Protein AF-A0A7S2N0Z8-F1 (afdb_monomer)

Radius of gyration: 20.79 Å; Cα contacts (8 Å, |Δi|>4): 178; chains: 1; bounding box: 68×27×52 Å

Mean predicted aligned error: 6.07 Å

Nearest PDB structures (foldseek):
  4a9a-assembly1_A  TM=9.402E-01  e=2.252E-11  Saccharomyces cerevisiae
  7rr5-assembly1_R  TM=9.218E-01  e=6.461E-11  Saccharomyces cerevisiae
  4a9a-assembly2_B  TM=9.319E-01  e=2.114E-10  Saccharomyces cerevisiae
  2eki-assembly1_A  TM=9.360E-01  e=2.752E-10  Homo sapiens
  5x0w-assembly1_B  TM=4.100E-01  e=2.163E-02  Homo sapiens

Foldseek 3Di:
DVVVVVCVVQQKAWEWEDEVPGDTDPPDTDIDGCPPQHAWQLRVCVSVDPVLNVQFDWKFKDDDQDPDHGDTHDRGRGDHHPIYIYTDGHDPVRLVPDPCNVVVVVVVVVVVVVVVVVVVVVVVVVVVD

Structure (mmCIF, N/CA/C/O backbone):
data_AF-A0A7S2N0Z8-F1
#
_entry.id   AF-A0A7S2N0Z8-F1
#
loop_
_atom_site.group_PDB
_atom_site.id
_atom_site.type_symbol
_atom_site.label_atom_id
_atom_site.label_alt_id
_atom_site.label_comp_id
_atom_site.label_asym_id
_atom_site.label_entity_id
_atom_site.label_seq_id
_atom_site.pdbx_PDB_ins_code
_atom_site.Cartn_x
_atom_site.Cartn_y
_atom_site.Cartn_z
_atom_site.occupancy
_atom_site.B_iso_or_equiv
_atom_site.auth_seq_id
_atom_site.auth_comp_id
_atom_site.auth_asym_id
_atom_site.auth_atom_id
_atom_site.pdbx_PDB_model_num
ATOM 1 N N . MET A 1 1 ? 6.037 -9.508 -30.168 1.00 63.16 1 MET A N 1
ATOM 2 C CA . MET A 1 1 ? 6.119 -8.027 -30.161 1.00 63.16 1 MET A CA 1
ATOM 3 C C . MET A 1 1 ? 4.856 -7.332 -29.643 1.00 63.16 1 MET A C 1
ATOM 5 O O . MET A 1 1 ? 4.995 -6.508 -28.753 1.00 63.16 1 MET A O 1
ATOM 9 N N . VAL A 1 2 ? 3.641 -7.644 -30.121 1.00 86.44 2 VAL A N 1
ATOM 10 C CA . VAL A 1 2 ? 2.408 -6.925 -29.703 1.00 86.44 2 VAL A CA 1
ATOM 11 C C . VAL A 1 2 ? 2.117 -7.033 -28.196 1.00 86.44 2 VAL A C 1
ATOM 13 O O . VAL A 1 2 ? 1.885 -6.020 -27.548 1.00 86.44 2 VAL A O 1
ATOM 16 N N . LYS A 1 3 ? 2.214 -8.237 -27.611 1.00 82.50 3 LYS A N 1
ATOM 17 C CA . LYS A 1 3 ? 1.936 -8.472 -26.177 1.00 82.50 3 LYS A CA 1
ATOM 18 C C . LYS A 1 3 ? 2.828 -7.641 -25.241 1.00 82.50 3 LYS A C 1
ATOM 20 O O . LYS A 1 3 ? 2.331 -7.049 -24.291 1.00 82.50 3 LYS A O 1
ATOM 25 N N . SER A 1 4 ? 4.126 -7.557 -25.536 1.00 80.94 4 SER A N 1
ATOM 26 C CA . SER A 1 4 ? 5.086 -6.778 -24.740 1.00 80.94 4 SER A CA 1
ATOM 27 C C . SER A 1 4 ? 4.791 -5.278 -24.803 1.00 80.94 4 SER A C 1
ATOM 29 O O . SER A 1 4 ? 4.794 -4.615 -23.773 1.00 80.94 4 SER A O 1
ATOM 31 N N . LYS A 1 5 ? 4.439 -4.761 -25.991 1.00 87.94 5 LYS A N 1
ATOM 32 C CA . LYS A 1 5 ? 4.034 -3.357 -26.154 1.00 87.94 5 LYS A CA 1
ATOM 33 C C . LYS A 1 5 ? 2.735 -3.040 -25.410 1.00 87.94 5 LYS A C 1
ATOM 35 O O . LYS A 1 5 ? 2.634 -1.994 -24.786 1.00 87.94 5 LYS A O 1
ATOM 40 N N . MET A 1 6 ? 1.754 -3.949 -25.424 1.00 87.94 6 MET A N 1
ATOM 41 C CA . MET A 1 6 ? 0.523 -3.776 -24.640 1.00 87.94 6 MET A CA 1
ATOM 42 C C . MET A 1 6 ? 0.817 -3.664 -23.140 1.00 87.94 6 MET A C 1
ATOM 44 O O . MET A 1 6 ? 0.251 -2.803 -22.474 1.00 87.94 6 MET A O 1
ATOM 48 N N . TRP A 1 7 ? 1.712 -4.506 -22.615 1.00 86.31 7 TRP A N 1
ATOM 49 C CA . TRP A 1 7 ? 2.108 -4.466 -21.206 1.00 86.31 7 TRP A CA 1
ATOM 50 C C . TRP A 1 7 ? 2.738 -3.124 -20.818 1.00 86.31 7 TRP A C 1
ATOM 52 O O . TRP A 1 7 ? 2.370 -2.527 -19.804 1.00 86.31 7 TRP A O 1
ATOM 62 N N . GLU A 1 8 ? 3.643 -2.632 -21.663 1.00 84.19 8 GLU A N 1
ATOM 63 C CA . GLU A 1 8 ? 4.303 -1.340 -21.496 1.00 84.19 8 GLU A CA 1
ATOM 64 C C . GLU A 1 8 ? 3.297 -0.180 -21.524 1.00 84.19 8 GLU A C 1
ATOM 66 O O . GLU A 1 8 ? 3.277 0.634 -20.600 1.00 84.19 8 GLU A O 1
ATOM 71 N N . TYR A 1 9 ? 2.396 -0.145 -22.513 1.00 87.50 9 TYR A N 1
ATOM 72 C CA . TYR A 1 9 ? 1.373 0.903 -22.621 1.00 87.50 9 TYR A CA 1
ATOM 73 C C . TYR A 1 9 ? 0.389 0.913 -21.450 1.00 87.50 9 TYR A C 1
ATOM 75 O O . TYR A 1 9 ? -0.046 1.978 -21.015 1.00 87.50 9 TYR A O 1
ATOM 83 N N . LEU A 1 10 ? 0.047 -0.259 -20.908 1.00 88.06 10 LEU A N 1
ATOM 84 C CA . LEU A 1 10 ? -0.813 -0.366 -19.727 1.00 88.06 10 LEU A CA 1
ATOM 85 C C . LEU A 1 10 ? -0.090 0.033 -18.427 1.00 88.06 10 LEU A C 1
ATOM 87 O O . LEU A 1 10 ? -0.747 0.231 -17.395 1.00 88.06 10 LEU A O 1
ATOM 91 N N . GLY A 1 11 ? 1.243 0.160 -18.465 1.00 90.19 11 GLY A N 1
ATOM 92 C CA . GLY A 1 11 ? 2.074 0.527 -17.322 1.00 90.19 11 GLY A CA 1
ATOM 93 C C . GLY A 1 11 ? 1.872 -0.424 -16.146 1.00 90.19 11 GLY A C 1
ATOM 94 O O . GLY A 1 11 ? 1.618 0.034 -15.026 1.00 90.19 11 GLY A O 1
ATOM 95 N N . LEU A 1 12 ? 1.876 -1.730 -16.429 1.00 92.88 12 LEU A N 1
ATOM 96 C CA . LEU A 1 12 ? 1.650 -2.778 -15.438 1.00 92.88 12 LEU A CA 1
ATOM 97 C C . LEU A 1 12 ? 2.946 -3.129 -14.705 1.00 92.88 12 LEU A C 1
ATOM 99 O O . LEU A 1 12 ? 4.016 -3.229 -15.302 1.00 92.88 12 LEU A O 1
ATOM 103 N N . THR A 1 13 ? 2.832 -3.321 -13.396 1.00 95.06 13 THR A N 1
ATOM 104 C CA . THR A 1 13 ? 3.957 -3.569 -12.492 1.00 95.06 13 THR A CA 1
ATOM 105 C C . THR A 1 13 ? 3.605 -4.731 -11.577 1.00 95.06 13 THR A C 1
ATOM 107 O O . THR A 1 13 ? 2.653 -4.645 -10.800 1.00 95.06 13 THR A O 1
ATOM 110 N N . ARG A 1 14 ? 4.348 -5.829 -11.687 1.00 96.12 14 ARG A N 1
ATOM 111 C CA . ARG A 1 14 ? 4.210 -7.031 -10.863 1.00 96.12 14 ARG A CA 1
ATOM 112 C C . ARG A 1 14 ? 4.979 -6.834 -9.574 1.00 96.12 14 ARG A C 1
ATOM 114 O O . ARG A 1 14 ? 6.179 -6.595 -9.614 1.00 96.12 14 ARG A O 1
ATOM 121 N N . ILE A 1 15 ? 4.286 -6.960 -8.452 1.00 97.25 15 ILE A N 1
ATOM 122 C CA . ILE A 1 15 ? 4.886 -6.883 -7.127 1.00 97.25 15 ILE A CA 1
ATOM 123 C C . ILE A 1 15 ? 4.695 -8.214 -6.423 1.00 97.25 15 ILE A C 1
ATOM 125 O O . ILE A 1 15 ? 3.567 -8.680 -6.254 1.00 97.25 15 ILE A O 1
ATOM 129 N N . TYR A 1 16 ? 5.791 -8.804 -5.974 1.00 96.94 16 TYR A N 1
ATOM 130 C CA . TYR A 1 16 ? 5.774 -10.063 -5.248 1.00 96.94 16 TYR A CA 1
ATOM 131 C C . TYR A 1 16 ? 5.671 -9.800 -3.754 1.00 96.94 16 TYR A C 1
ATOM 133 O O . TYR A 1 16 ? 6.413 -8.993 -3.190 1.00 96.94 16 TYR A O 1
ATOM 141 N N . THR A 1 17 ? 4.729 -10.461 -3.087 1.00 95.06 17 THR A N 1
ATOM 142 C CA . THR A 1 17 ? 4.540 -10.262 -1.648 1.00 95.06 17 THR A CA 1
ATOM 143 C C . THR A 1 17 ? 5.339 -11.281 -0.854 1.00 95.06 17 THR A C 1
ATOM 145 O O . THR A 1 17 ? 5.452 -12.453 -1.210 1.00 95.06 17 THR A O 1
ATOM 148 N N . LYS A 1 18 ? 5.907 -10.828 0.260 1.00 94.38 18 LYS A N 1
ATOM 149 C CA . LYS A 1 18 ? 6.665 -11.677 1.175 1.00 94.38 18 LYS A CA 1
ATOM 150 C C . LYS A 1 18 ? 6.071 -11.587 2.573 1.00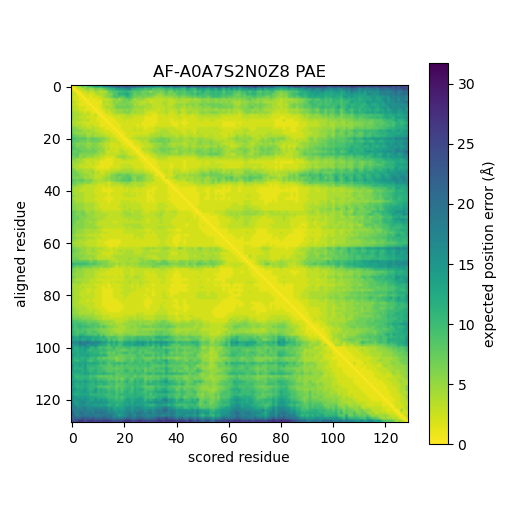 94.38 18 LYS A C 1
ATOM 152 O O . LYS A 1 18 ? 5.938 -10.498 3.134 1.00 94.38 18 LYS A O 1
ATOM 157 N N . ARG A 1 19 ? 5.757 -12.738 3.173 1.00 92.88 19 ARG A N 1
ATOM 158 C CA . ARG A 1 19 ? 5.351 -12.816 4.586 1.00 92.88 19 ARG A CA 1
ATOM 159 C C . ARG A 1 19 ? 6.581 -12.852 5.499 1.00 92.88 19 ARG A C 1
ATOM 161 O O . ARG A 1 19 ? 7.656 -13.333 5.133 1.00 92.88 19 ARG A O 1
ATOM 168 N N . LYS A 1 20 ? 6.434 -12.336 6.722 1.00 91.06 20 LYS A N 1
ATOM 169 C CA . LYS A 1 20 ? 7.501 -12.396 7.733 1.00 91.06 20 LYS A CA 1
ATOM 170 C C . LYS A 1 20 ? 7.816 -13.862 8.055 1.00 91.06 20 LYS A C 1
ATOM 172 O O . LYS A 1 20 ? 6.904 -14.635 8.316 1.00 91.06 20 LYS A O 1
ATOM 177 N N . GLY A 1 21 ? 9.099 -14.222 8.040 1.00 91.50 21 GLY A N 1
ATOM 178 C CA . GLY A 1 21 ? 9.558 -15.591 8.315 1.00 91.50 21 GLY A CA 1
ATOM 179 C C . GLY A 1 21 ? 9.325 -16.595 7.182 1.00 91.50 21 GLY A C 1
ATOM 180 O O . GLY A 1 21 ? 9.678 -17.752 7.342 1.00 91.50 21 GLY A O 1
ATOM 181 N N . GLN A 1 22 ? 8.766 -16.163 6.049 1.00 92.50 22 GLN A N 1
ATOM 182 C CA . GLN A 1 22 ? 8.555 -17.000 4.868 1.00 92.50 22 GLN A CA 1
ATOM 183 C C . GLN A 1 22 ? 9.367 -16.474 3.683 1.00 92.50 22 GLN A C 1
ATOM 185 O O . GLN A 1 22 ? 9.751 -15.291 3.647 1.00 92.50 22 GLN A O 1
ATOM 190 N N . GLN A 1 23 ? 9.624 -17.362 2.723 1.00 90.50 23 GLN A N 1
ATOM 191 C CA . GLN A 1 23 ? 10.188 -16.983 1.431 1.00 90.50 23 GLN A CA 1
ATOM 192 C C . GLN A 1 23 ? 9.164 -16.153 0.630 1.00 90.50 23 GLN A C 1
ATOM 194 O O . GLN A 1 23 ? 7.963 -16.233 0.906 1.00 90.50 23 GLN A O 1
ATOM 199 N N . PRO A 1 24 ? 9.617 -15.290 -0.296 1.00 90.19 24 PRO A N 1
ATOM 200 C CA . PRO A 1 24 ? 8.722 -14.579 -1.203 1.00 90.19 24 PRO A CA 1
ATOM 201 C C . PRO A 1 24 ? 7.903 -15.557 -2.045 1.00 90.19 24 PRO A C 1
ATOM 203 O O . PRO A 1 24 ? 8.450 -16.540 -2.540 1.00 90.19 24 PRO A O 1
ATOM 206 N N . ASP A 1 25 ? 6.623 -15.257 -2.245 1.00 88.31 25 ASP A N 1
ATOM 207 C CA . ASP A 1 25 ? 5.833 -15.955 -3.254 1.00 88.31 25 ASP A C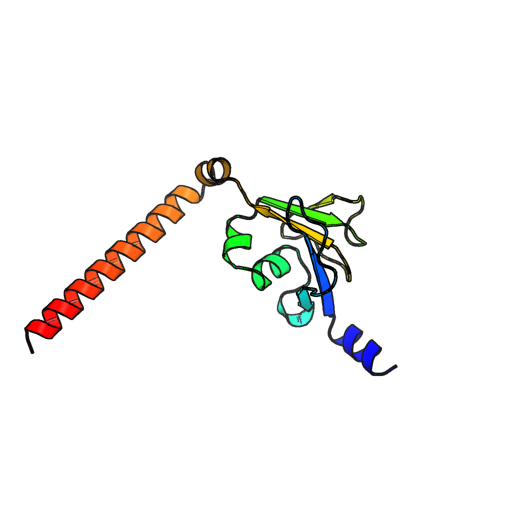A 1
ATOM 208 C C . ASP A 1 25 ? 6.082 -15.295 -4.613 1.00 88.31 25 ASP A C 1
ATOM 210 O O . ASP A 1 25 ? 5.753 -14.123 -4.809 1.00 88.31 25 ASP A O 1
ATOM 214 N N . LEU A 1 26 ? 6.717 -1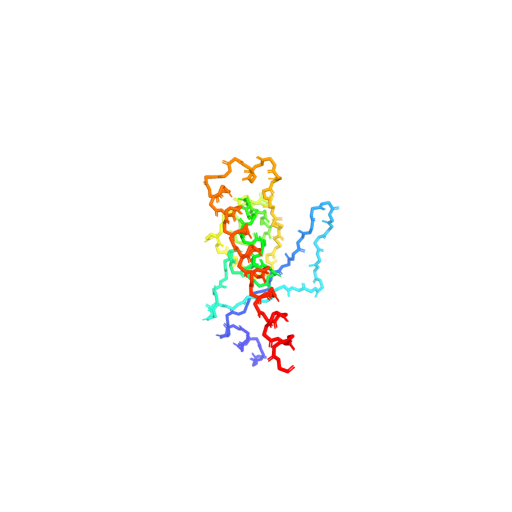6.038 -5.522 1.00 90.81 26 LEU A N 1
ATOM 215 C CA . LEU A 1 26 ? 7.050 -15.590 -6.877 1.00 90.81 26 LEU A CA 1
ATOM 216 C C . LEU A 1 26 ? 6.068 -16.112 -7.937 1.00 90.81 26 LEU A C 1
ATOM 218 O O . LEU A 1 26 ? 6.246 -15.842 -9.125 1.00 90.81 26 LEU A O 1
ATOM 222 N N . THR A 1 27 ? 5.042 -16.858 -7.522 1.00 93.12 27 THR A N 1
ATOM 223 C CA . THR A 1 27 ? 4.058 -17.451 -8.435 1.00 93.12 27 THR A CA 1
ATOM 224 C C . THR A 1 27 ? 2.893 -16.502 -8.700 1.00 93.12 27 THR A C 1
ATOM 226 O O . THR A 1 27 ? 2.511 -16.309 -9.854 1.00 93.12 27 THR A O 1
ATOM 229 N N . GLU A 1 28 ? 2.396 -15.829 -7.660 1.00 91.75 28 GLU A N 1
ATOM 230 C CA . GLU A 1 28 ? 1.228 -14.948 -7.734 1.00 91.75 28 GLU A CA 1
ATOM 231 C C . GLU A 1 28 ? 1.591 -13.484 -7.410 1.00 91.75 28 GLU A C 1
ATOM 233 O O . GLU A 1 28 ? 1.552 -13.056 -6.251 1.00 91.75 28 GLU A O 1
ATOM 238 N N . PRO A 1 29 ? 1.952 -12.663 -8.418 1.00 95.50 29 PRO A N 1
ATOM 239 C CA . PRO A 1 29 ? 2.227 -11.250 -8.200 1.00 95.50 29 PRO A CA 1
ATOM 240 C C . PRO A 1 29 ? 0.943 -10.436 -8.023 1.00 95.50 29 PRO A C 1
ATOM 242 O O . PRO A 1 29 ? -0.056 -10.624 -8.719 1.00 95.50 29 PRO A O 1
ATOM 245 N N . VAL A 1 30 ? 1.018 -9.402 -7.188 1.00 95.25 30 VAL A N 1
ATOM 246 C CA . VAL A 1 30 ? 0.030 -8.323 -7.187 1.00 95.25 30 VAL A CA 1
ATOM 247 C C . VAL A 1 30 ? 0.358 -7.374 -8.335 1.00 95.25 30 VAL A C 1
ATOM 249 O O . VAL A 1 30 ? 1.400 -6.717 -8.334 1.00 95.25 30 VAL A O 1
ATOM 252 N N . VAL A 1 31 ? -0.537 -7.283 -9.317 1.00 95.38 31 VAL A N 1
ATOM 253 C CA . VAL A 1 31 ? -0.354 -6.404 -10.478 1.00 95.38 31 VAL A CA 1
ATOM 254 C C . VAL A 1 31 ? -0.912 -5.013 -10.182 1.00 95.38 31 VAL A C 1
ATOM 256 O O . VAL A 1 31 ? -2.120 -4.819 -10.027 1.00 95.38 31 VAL A O 1
ATOM 259 N N . LEU A 1 32 ? -0.024 -4.023 -10.126 1.00 95.44 32 LEU A N 1
ATOM 260 C CA . LEU A 1 32 ? -0.365 -2.606 -10.043 1.00 95.44 32 LEU A CA 1
ATOM 261 C C . LEU A 1 32 ? -0.373 -1.983 -11.441 1.00 95.44 32 LEU A C 1
ATOM 263 O O . LEU A 1 32 ? 0.316 -2.444 -12.345 1.00 95.44 32 LEU A O 1
ATOM 267 N N . SER A 1 33 ? -1.152 -0.916 -11.621 1.00 93.12 33 SER A N 1
ATOM 268 C CA . SER A 1 33 ? -1.196 -0.155 -12.874 1.00 93.12 33 SER A CA 1
ATOM 269 C C . SER A 1 33 ? -0.970 1.320 -12.594 1.00 93.12 33 SER A C 1
ATOM 271 O O . SER A 1 33 ? -1.673 1.917 -11.765 1.00 93.12 33 SER A O 1
ATOM 273 N N . LYS A 1 34 ? -0.037 1.916 -13.344 1.00 89.12 34 LYS A N 1
ATOM 274 C CA . LYS A 1 34 ? 0.267 3.350 -13.291 1.00 89.12 34 LYS A CA 1
ATOM 275 C C . LYS A 1 34 ? -0.971 4.223 -13.534 1.00 89.12 34 LYS A C 1
ATOM 277 O O . LYS A 1 34 ? -1.112 5.249 -12.882 1.00 89.12 34 LYS A O 1
ATOM 282 N N . ILE A 1 35 ? -1.885 3.786 -14.403 1.00 88.12 35 ILE A N 1
ATOM 283 C CA . ILE A 1 35 ? -3.063 4.559 -14.835 1.00 88.12 35 ILE A CA 1
ATOM 284 C C . ILE A 1 35 ? -4.163 4.592 -13.760 1.00 88.12 35 ILE A C 1
ATOM 286 O O . ILE A 1 35 ? -4.889 5.574 -13.651 1.00 88.12 35 ILE A O 1
ATOM 290 N N . ARG A 1 36 ? -4.312 3.526 -12.960 1.00 86.31 36 ARG A N 1
ATOM 291 C CA . ARG A 1 36 ? -5.441 3.393 -12.018 1.00 86.31 36 ARG A CA 1
ATOM 292 C C . ARG A 1 36 ? -5.163 4.012 -10.651 1.00 86.31 36 ARG A C 1
ATOM 294 O O . ARG A 1 36 ? -5.762 5.009 -10.274 1.00 86.31 36 ARG A O 1
ATOM 301 N N . LYS A 1 37 ? -4.302 3.360 -9.867 1.00 86.75 37 LYS A N 1
ATOM 302 C CA . LYS A 1 37 ? -4.006 3.726 -8.467 1.00 86.75 37 LYS A CA 1
ATOM 303 C C . LYS A 1 37 ? -2.535 4.099 -8.275 1.00 86.75 37 LYS A C 1
ATOM 305 O O . LYS A 1 37 ? -2.102 4.286 -7.140 1.00 86.75 37 LYS A O 1
ATOM 310 N N . GLY A 1 38 ? -1.766 4.159 -9.363 1.00 93.31 38 GLY A N 1
ATOM 311 C CA . GLY A 1 38 ? -0.315 4.285 -9.333 1.00 93.31 38 GLY A CA 1
ATOM 312 C C . GLY A 1 38 ? 0.392 3.010 -8.863 1.00 93.31 38 GLY A C 1
ATOM 313 O O . GLY A 1 38 ? -0.231 1.995 -8.540 1.00 93.31 38 GLY A O 1
ATOM 314 N N . THR A 1 39 ? 1.717 3.089 -8.808 1.00 95.94 39 THR A N 1
ATOM 315 C CA . THR A 1 39 ? 2.628 1.983 -8.481 1.00 95.94 39 THR A CA 1
ATOM 316 C C . THR A 1 39 ? 3.411 2.313 -7.211 1.00 95.94 39 THR A C 1
ATOM 318 O O . THR A 1 39 ? 4.630 2.407 -7.220 1.00 95.94 39 THR A O 1
ATOM 321 N N . THR A 1 40 ? 2.709 2.571 -6.104 1.00 97.44 40 THR A N 1
ATOM 322 C CA . THR A 1 40 ? 3.338 2.888 -4.805 1.00 97.44 40 THR A CA 1
ATOM 323 C C . THR A 1 40 ? 3.057 1.814 -3.762 1.00 97.44 40 THR A C 1
ATOM 325 O O . THR A 1 40 ? 2.110 1.034 -3.901 1.00 97.44 40 THR A O 1
ATOM 328 N N . VAL A 1 41 ? 3.816 1.821 -2.663 1.00 97.31 41 VAL A N 1
ATOM 329 C CA . VAL A 1 41 ? 3.543 0.969 -1.490 1.00 97.31 41 VAL A CA 1
ATOM 330 C C . VAL A 1 41 ? 2.113 1.173 -0.968 1.00 97.31 41 VAL A C 1
ATOM 332 O O . VAL A 1 41 ? 1.439 0.210 -0.607 1.00 97.31 41 VAL A O 1
ATOM 335 N N . LYS A 1 42 ? 1.591 2.407 -0.986 1.00 96.94 42 LYS A N 1
ATOM 336 C CA . LYS A 1 42 ? 0.188 2.692 -0.648 1.00 96.94 42 LYS A CA 1
ATOM 337 C C . LYS A 1 42 ? -0.785 1.936 -1.552 1.00 96.94 42 LYS A C 1
ATOM 339 O O . LYS A 1 42 ? -1.734 1.328 -1.056 1.00 96.94 42 LYS A O 1
ATOM 344 N N . SER A 1 43 ? -0.545 1.974 -2.861 1.00 95.94 43 SER A N 1
ATOM 345 C CA . SER A 1 43 ? -1.364 1.295 -3.869 1.00 95.94 43 SER A CA 1
ATOM 346 C C . SER A 1 43 ? -1.330 -0.222 -3.669 1.00 95.94 43 SER A C 1
ATOM 348 O O . SER A 1 43 ? -2.373 -0.868 -3.764 1.00 95.94 43 SER A O 1
ATOM 350 N N . LEU A 1 44 ? -0.167 -0.783 -3.322 1.00 96.06 44 LEU A N 1
ATOM 351 C CA . LEU A 1 44 ? -0.023 -2.196 -2.968 1.00 96.06 44 LEU A CA 1
ATOM 352 C C . LEU A 1 44 ? -0.910 -2.567 -1.774 1.00 96.06 44 LEU A C 1
ATOM 354 O O . LEU A 1 44 ? -1.754 -3.455 -1.892 1.00 96.06 44 LEU A O 1
ATOM 358 N N . CYS A 1 45 ? -0.792 -1.840 -0.657 1.00 95.75 45 CYS A N 1
ATOM 359 C CA . CYS A 1 45 ? -1.606 -2.084 0.536 1.00 95.75 45 CYS A CA 1
ATOM 360 C C . CYS A 1 45 ? -3.109 -2.037 0.217 1.00 95.75 45 CYS A C 1
ATOM 362 O O . CYS A 1 45 ? -3.853 -2.905 0.656 1.00 95.75 45 CYS A O 1
ATOM 364 N N . GLN A 1 46 ? -3.560 -1.068 -0.587 1.00 93.94 46 GLN A N 1
ATOM 365 C CA . GLN A 1 46 ? -4.971 -0.941 -0.973 1.00 93.94 46 GLN A CA 1
ATOM 366 C C . GLN A 1 46 ? -5.496 -2.088 -1.844 1.00 93.94 46 GLN A C 1
ATOM 368 O O . GLN A 1 46 ? -6.701 -2.333 -1.824 1.00 93.94 46 GLN A O 1
ATOM 373 N N . ASN A 1 47 ? -4.642 -2.743 -2.635 1.00 93.00 47 ASN A N 1
ATOM 374 C CA . ASN A 1 47 ? -5.045 -3.901 -3.438 1.00 93.00 47 ASN A CA 1
ATOM 375 C C . ASN A 1 47 ? -5.111 -5.181 -2.599 1.00 93.00 47 ASN A C 1
ATOM 377 O O . ASN A 1 47 ? -5.957 -6.024 -2.869 1.00 93.00 47 ASN A O 1
ATOM 381 N N . VAL A 1 48 ? -4.269 -5.303 -1.569 1.00 92.62 48 VAL A N 1
ATOM 382 C CA . VAL A 1 48 ? -4.274 -6.467 -0.671 1.00 92.62 48 VAL A CA 1
ATOM 383 C C . VAL A 1 48 ? -5.374 -6.354 0.387 1.00 92.62 48 VAL A C 1
ATOM 385 O O . VAL A 1 48 ? -6.192 -7.255 0.535 1.00 92.62 48 VAL A O 1
ATOM 388 N N . SER A 1 49 ? -5.398 -5.265 1.162 1.00 91.62 49 SER A N 1
ATOM 389 C CA . SER A 1 49 ? -6.409 -5.033 2.198 1.00 91.62 49 SER A CA 1
ATOM 390 C C . SER A 1 49 ? -6.393 -3.590 2.705 1.00 91.62 49 SER A C 1
ATOM 392 O O . SER A 1 49 ? -5.353 -3.045 3.081 1.00 91.62 49 SER A O 1
ATOM 394 N N . SER A 1 50 ? -7.572 -2.981 2.843 1.00 90.12 50 SER A N 1
ATOM 395 C CA . SER A 1 50 ? -7.722 -1.647 3.443 1.00 90.12 50 SER A CA 1
ATOM 396 C C . SER A 1 50 ? -7.217 -1.577 4.892 1.00 90.12 50 SER A C 1
ATOM 398 O O . SER A 1 50 ? -6.710 -0.538 5.319 1.00 90.12 50 SER A O 1
ATOM 400 N N . GLN A 1 51 ? -7.285 -2.686 5.636 1.00 91.00 51 GLN A N 1
ATOM 401 C CA . GLN A 1 51 ? -6.738 -2.793 6.989 1.00 91.00 51 GLN A CA 1
ATOM 402 C C . GLN A 1 51 ? -5.208 -2.703 7.000 1.00 91.00 51 GLN A C 1
ATOM 404 O O . GLN A 1 51 ? -4.642 -2.046 7.870 1.00 91.00 51 GLN A O 1
ATOM 409 N N . MET A 1 52 ? -4.540 -3.302 6.014 1.00 92.12 52 MET A N 1
ATOM 410 C CA . MET A 1 52 ? -3.080 -3.267 5.916 1.00 92.12 52 MET A CA 1
ATOM 411 C C . MET A 1 52 ? -2.556 -1.839 5.744 1.00 92.12 52 MET A C 1
ATOM 413 O O . MET A 1 52 ? -1.516 -1.496 6.299 1.00 92.12 52 MET A O 1
ATOM 417 N N . LEU A 1 53 ? -3.296 -0.991 5.020 1.00 92.81 53 LEU A N 1
ATOM 418 C CA . LEU A 1 53 ? -2.967 0.428 4.890 1.00 92.81 53 LEU A CA 1
ATOM 419 C C . LEU A 1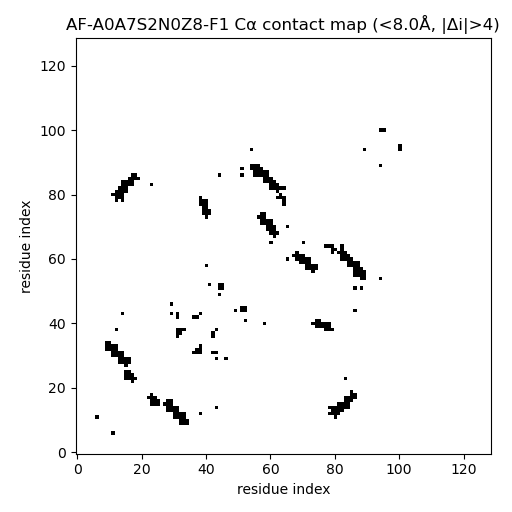 53 ? -3.127 1.182 6.219 1.00 92.81 53 LEU A C 1
ATOM 421 O O . LEU A 1 53 ? -2.282 2.006 6.557 1.00 92.81 53 LEU A O 1
ATOM 425 N N . ARG A 1 54 ? -4.207 0.913 6.962 1.00 90.25 54 ARG A N 1
ATOM 426 C CA . ARG A 1 54 ? -4.490 1.560 8.253 1.00 90.25 54 ARG A CA 1
ATOM 427 C C . ARG A 1 54 ? -3.430 1.217 9.298 1.00 90.25 54 ARG A C 1
ATOM 429 O O . ARG A 1 54 ? -2.932 2.101 9.992 1.00 90.25 54 ARG A O 1
ATOM 436 N N . AS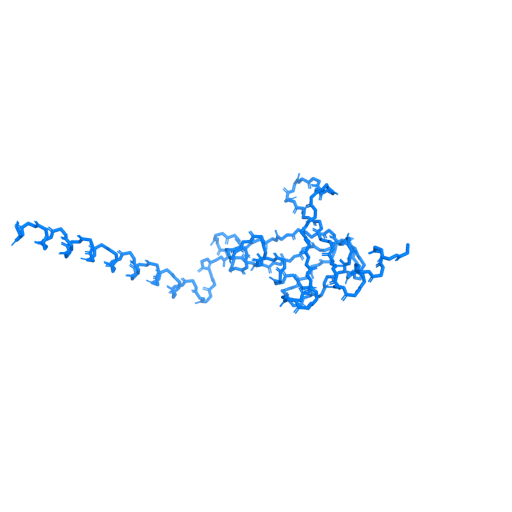P A 1 55 ? -3.066 -0.057 9.362 1.00 92.44 55 ASP A N 1
ATOM 437 C CA . ASP A 1 55 ? -2.148 -0.586 10.366 1.00 92.44 55 ASP A CA 1
ATOM 438 C C . ASP A 1 55 ? -0.689 -0.558 9.865 1.00 92.44 55 ASP A C 1
ATOM 440 O O . ASP A 1 55 ? 0.188 -1.162 10.476 1.00 92.44 55 ASP A O 1
ATOM 444 N N . PHE A 1 56 ? -0.400 0.131 8.756 1.00 95.25 56 PHE A N 1
ATOM 445 C CA . PHE A 1 56 ? 0.932 0.202 8.155 1.00 95.25 56 PHE A CA 1
ATOM 446 C C . PHE A 1 56 ? 1.959 0.844 9.100 1.00 95.25 56 PHE A C 1
ATOM 448 O O . PHE A 1 56 ? 1.715 1.909 9.671 1.00 95.25 56 PHE A O 1
ATOM 455 N N . ASN A 1 57 ? 3.139 0.229 9.221 1.00 95.38 57 ASN A N 1
ATOM 456 C CA . ASN A 1 57 ? 4.304 0.823 9.880 1.00 95.38 57 ASN A CA 1
ATOM 457 C C . ASN A 1 57 ? 5.375 1.198 8.844 1.00 95.38 57 ASN A C 1
ATOM 459 O O . ASN A 1 57 ? 5.737 2.365 8.708 1.00 95.38 57 ASN A O 1
ATOM 463 N N . PHE A 1 58 ? 5.860 0.211 8.090 1.00 96.94 58 PHE A N 1
ATOM 464 C CA . PHE A 1 58 ? 6.807 0.396 6.990 1.00 96.94 58 PHE A CA 1
ATOM 465 C C . PHE A 1 58 ? 6.756 -0.794 6.026 1.00 96.94 58 PHE A C 1
ATOM 467 O O . PHE A 1 58 ? 6.215 -1.851 6.351 1.00 96.94 58 PHE A O 1
ATOM 474 N N . ALA A 1 59 ? 7.356 -0.633 4.852 1.00 97.62 59 ALA A N 1
ATOM 475 C CA . ALA A 1 59 ? 7.619 -1.721 3.922 1.00 97.62 59 ALA A CA 1
ATOM 476 C C . ALA A 1 59 ? 9.120 -2.014 3.870 1.00 97.62 59 ALA A C 1
ATOM 478 O O . ALA A 1 59 ? 9.933 -1.095 3.973 1.00 97.62 59 ALA A O 1
ATOM 479 N N . LEU A 1 60 ? 9.481 -3.281 3.707 1.00 97.38 60 LEU A N 1
ATOM 480 C CA . LEU A 1 60 ? 10.812 -3.686 3.268 1.00 97.38 60 LEU A CA 1
ATOM 481 C C . LEU A 1 60 ? 10.721 -4.033 1.790 1.00 97.38 60 LEU A C 1
ATOM 483 O O . LEU A 1 60 ? 9.860 -4.830 1.411 1.00 97.38 60 LEU A O 1
ATOM 487 N N . VAL A 1 61 ? 11.575 -3.413 0.986 1.00 97.94 61 VAL A N 1
ATOM 488 C CA . VAL A 1 61 ? 11.589 -3.590 -0.465 1.00 97.94 61 VAL A CA 1
ATOM 489 C C . VAL A 1 61 ? 12.928 -4.179 -0.888 1.00 97.94 61 VAL A C 1
ATOM 491 O O . VAL A 1 61 ? 13.981 -3.698 -0.462 1.00 97.94 61 VAL A O 1
ATOM 494 N N . TRP A 1 62 ? 12.861 -5.217 -1.716 1.00 97.06 62 TRP A N 1
ATOM 495 C CA . TRP A 1 62 ? 13.989 -5.796 -2.437 1.00 97.06 62 TRP A CA 1
ATOM 496 C C . TRP A 1 62 ? 13.706 -5.658 -3.928 1.00 97.06 62 TRP A C 1
ATOM 498 O O . TRP A 1 62 ? 12.663 -6.114 -4.392 1.00 97.06 62 TRP A O 1
ATOM 508 N N . GLY A 1 63 ? 14.623 -5.050 -4.671 1.00 95.19 63 GLY A N 1
ATOM 509 C CA . GLY A 1 63 ? 14.460 -4.865 -6.109 1.00 95.19 63 GLY A CA 1
ATOM 510 C C . GLY A 1 63 ? 14.989 -3.526 -6.595 1.00 95.19 63 GLY A C 1
ATOM 511 O O . GLY A 1 63 ? 15.768 -2.862 -5.908 1.00 95.19 63 GLY A O 1
ATOM 512 N N . LYS A 1 64 ? 14.584 -3.148 -7.807 1.00 94.75 64 LYS A N 1
ATOM 513 C CA . LYS A 1 64 ? 15.152 -2.006 -8.539 1.00 94.75 64 LYS A CA 1
ATOM 514 C C . LYS A 1 64 ? 14.706 -0.663 -7.970 1.00 94.75 64 LYS A C 1
ATOM 516 O O . LYS A 1 64 ? 15.398 0.331 -8.177 1.00 94.75 64 LYS A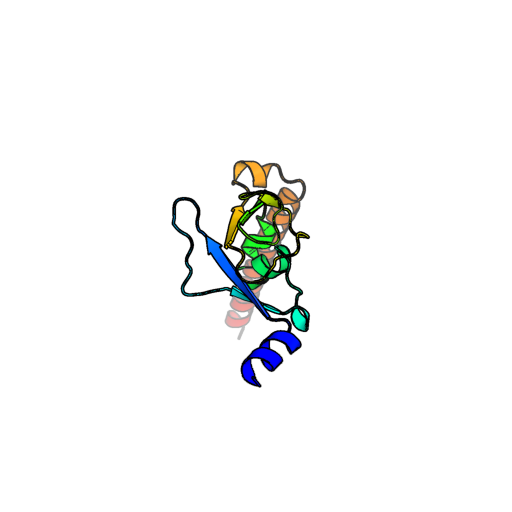 O 1
ATOM 521 N N . SER A 1 65 ? 13.568 -0.604 -7.272 1.00 95.31 65 SER A N 1
ATOM 522 C CA . SER A 1 65 ? 13.102 0.650 -6.667 1.00 95.31 65 SER A CA 1
ATOM 523 C C . SER A 1 65 ? 13.891 1.046 -5.413 1.00 95.31 65 SER A C 1
ATOM 525 O O . SER A 1 65 ? 13.880 2.214 -5.011 1.00 95.31 65 SER A O 1
ATOM 527 N N . ALA A 1 66 ? 14.573 0.086 -4.787 1.00 95.25 66 ALA A N 1
ATOM 528 C CA . ALA A 1 66 ? 15.359 0.278 -3.582 1.00 95.25 66 ALA A CA 1
ATOM 529 C C . ALA A 1 66 ? 16.837 0.508 -3.930 1.00 95.25 66 ALA A C 1
ATOM 531 O O . ALA A 1 66 ? 17.425 -0.210 -4.733 1.00 95.25 66 ALA A O 1
ATOM 532 N N . LYS A 1 67 ? 17.474 1.486 -3.277 1.00 93.56 67 LYS A N 1
ATOM 533 C CA . LYS A 1 67 ? 18.920 1.736 -3.420 1.00 93.56 67 LYS A CA 1
ATOM 534 C C . LYS A 1 67 ? 19.763 0.653 -2.744 1.00 93.56 67 LYS A C 1
ATOM 536 O O . LYS A 1 67 ? 20.862 0.351 -3.194 1.00 93.56 67 LYS A O 1
ATOM 541 N N . HIS A 1 68 ? 19.247 0.082 -1.658 1.00 92.88 68 HIS A N 1
ATOM 542 C CA . HIS A 1 68 ? 19.881 -0.990 -0.894 1.00 92.88 68 HIS A CA 1
ATOM 543 C C . HIS A 1 68 ? 18.847 -2.079 -0.623 1.00 92.88 68 HIS A C 1
ATOM 545 O O . HIS A 1 68 ? 17.690 -1.765 -0.381 1.00 92.88 68 HIS A O 1
ATOM 551 N N . SER A 1 69 ? 19.228 -3.354 -0.651 1.00 91.75 69 SER A N 1
ATOM 552 C CA . SER A 1 69 ? 18.282 -4.454 -0.428 1.00 91.75 69 SER A CA 1
ATOM 553 C C . SER A 1 69 ? 18.585 -5.194 0.882 1.00 91.75 69 SER A C 1
ATOM 555 O O . SER A 1 69 ? 19.676 -5.748 0.998 1.00 91.75 69 SER A O 1
ATOM 557 N N . PRO A 1 70 ?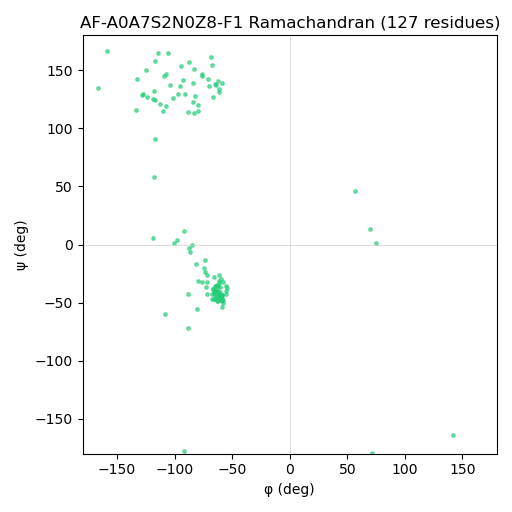 17.640 -5.264 1.847 1.00 93.69 70 PRO A N 1
ATOM 558 C CA . PRO A 1 70 ? 16.348 -4.564 1.879 1.00 93.69 70 PRO A CA 1
ATOM 559 C C . PRO A 1 70 ? 16.448 -3.077 2.250 1.00 93.69 70 PRO A C 1
ATOM 561 O O . PRO A 1 70 ? 17.190 -2.710 3.161 1.00 93.69 70 PRO A O 1
ATOM 564 N N . GLN A 1 71 ? 15.588 -2.244 1.655 1.00 96.81 71 GLN A N 1
ATOM 565 C CA . GLN A 1 71 ? 15.378 -0.855 2.082 1.00 96.81 71 GLN A CA 1
ATOM 566 C C . GLN A 1 71 ? 14.061 -0.711 2.845 1.00 96.81 71 GLN A C 1
ATOM 568 O O . GLN A 1 71 ? 13.024 -1.237 2.437 1.00 96.81 71 GLN A O 1
ATOM 573 N N . ARG A 1 72 ? 14.088 0.056 3.942 1.00 97.44 72 ARG A N 1
ATOM 574 C CA . ARG A 1 72 ? 12.880 0.482 4.658 1.00 97.44 72 ARG A CA 1
ATOM 575 C C . ARG A 1 72 ? 12.227 1.659 3.934 1.00 97.44 72 ARG A C 1
ATOM 577 O O . ARG A 1 72 ? 12.819 2.731 3.825 1.00 97.44 72 ARG A O 1
ATOM 584 N N . CYS A 1 73 ? 10.985 1.470 3.505 1.00 97.88 73 CYS A N 1
ATOM 585 C CA . CYS A 1 73 ? 10.232 2.420 2.695 1.00 97.88 73 CYS A CA 1
ATOM 586 C C . CYS A 1 73 ? 8.889 2.801 3.340 1.00 97.88 73 CYS A C 1
ATOM 588 O O . CYS A 1 73 ? 8.271 2.019 4.069 1.00 97.88 73 CYS A O 1
ATOM 590 N N . GLY A 1 74 ? 8.436 4.026 3.064 1.00 97.56 74 GLY A N 1
ATOM 591 C CA . GLY A 1 74 ? 7.116 4.529 3.454 1.00 97.56 74 GLY A CA 1
ATOM 592 C C . GLY A 1 74 ? 6.051 4.311 2.375 1.00 97.56 74 GLY A C 1
ATOM 593 O O . GLY A 1 74 ? 6.326 3.781 1.303 1.00 97.56 74 GLY A O 1
ATOM 594 N N . LEU A 1 75 ? 4.830 4.783 2.639 1.00 97.12 75 LEU A N 1
ATOM 595 C CA . LEU A 1 75 ? 3.671 4.618 1.747 1.00 97.12 75 LEU A CA 1
ATOM 596 C C . LEU A 1 75 ? 3.841 5.259 0.360 1.00 97.12 75 LEU A C 1
ATOM 598 O O . LEU A 1 75 ? 3.328 4.729 -0.622 1.00 97.12 75 LEU A O 1
ATOM 602 N N . ASN A 1 76 ? 4.561 6.379 0.279 1.00 96.94 76 ASN A N 1
ATOM 603 C CA . ASN A 1 76 ? 4.754 7.134 -0.963 1.00 96.94 76 ASN A CA 1
ATOM 604 C C . ASN A 1 76 ? 5.912 6.604 -1.821 1.00 96.94 76 ASN A C 1
ATOM 606 O O . ASN A 1 76 ? 6.198 7.172 -2.870 1.00 96.94 76 ASN A O 1
ATOM 610 N N . HIS A 1 77 ? 6.606 5.553 -1.378 1.00 97.44 77 HIS A N 1
ATOM 611 C CA . HIS A 1 77 ? 7.710 4.991 -2.142 1.00 97.44 77 HIS A CA 1
ATOM 612 C C . HIS A 1 77 ? 7.186 4.363 -3.448 1.00 97.44 77 HIS A C 1
ATOM 614 O O . HIS A 1 77 ? 6.258 3.544 -3.380 1.00 97.44 77 HIS A O 1
ATOM 620 N N . PRO A 1 78 ? 7.737 4.746 -4.617 1.00 96.81 78 PRO A N 1
ATOM 621 C CA . PRO A 1 78 ? 7.399 4.117 -5.884 1.00 96.81 78 PRO A CA 1
ATOM 622 C C . PRO A 1 78 ? 7.985 2.705 -5.937 1.00 96.81 78 PRO A C 1
ATOM 624 O O . PRO A 1 78 ? 9.087 2.472 -5.454 1.00 96.81 78 PRO A O 1
ATOM 627 N N . LEU A 1 79 ? 7.241 1.783 -6.530 1.00 97.31 79 LEU A N 1
ATOM 628 C CA . LEU A 1 79 ? 7.646 0.407 -6.777 1.00 97.31 79 LEU A CA 1
ATOM 629 C C . LEU A 1 79 ? 7.923 0.210 -8.269 1.00 97.31 79 LEU A C 1
ATOM 631 O O . LEU A 1 79 ? 7.276 0.832 -9.121 1.00 97.31 79 LEU A O 1
ATOM 635 N N . ALA A 1 80 ? 8.884 -0.654 -8.559 1.00 96.25 80 ALA A N 1
ATOM 636 C CA . ALA A 1 80 ? 9.297 -1.081 -9.883 1.00 96.25 80 ALA A CA 1
ATOM 637 C C . ALA A 1 80 ? 8.815 -2.512 -10.170 1.00 96.25 80 ALA A C 1
ATOM 639 O O . ALA A 1 80 ? 8.374 -3.238 -9.279 1.00 96.25 80 ALA A O 1
ATOM 640 N N . ASP A 1 81 ? 8.849 -2.900 -11.447 1.00 95.75 81 ASP A N 1
ATOM 641 C CA . ASP A 1 81 ? 8.416 -4.237 -11.859 1.00 95.75 81 ASP A CA 1
ATOM 642 C C . ASP A 1 81 ? 9.344 -5.294 -11.256 1.00 95.75 81 ASP A C 1
ATOM 644 O O . ASP A 1 81 ? 10.562 -5.116 -11.243 1.00 95.75 81 ASP A O 1
ATOM 648 N N . GLU A 1 82 ? 8.738 -6.378 -10.775 1.00 95.38 82 GLU A N 1
ATOM 649 C CA . GLU A 1 82 ? 9.387 -7.517 -10.116 1.00 95.38 82 GLU A CA 1
ATOM 650 C C . GLU A 1 82 ? 9.974 -7.222 -8.726 1.00 95.38 82 GLU A C 1
ATOM 652 O O . GLU A 1 82 ? 10.684 -8.060 -8.170 1.00 95.38 82 GLU A O 1
ATOM 657 N N . ASP A 1 83 ? 9.640 -6.082 -8.111 1.00 97.06 83 ASP A N 1
ATOM 658 C CA . ASP A 1 83 ? 10.007 -5.838 -6.716 1.00 97.06 83 ASP A CA 1
ATOM 659 C C . ASP A 1 83 ? 9.342 -6.861 -5.781 1.00 97.06 83 ASP A C 1
ATOM 661 O O . ASP A 1 83 ? 8.155 -7.188 -5.896 1.00 97.06 83 ASP A O 1
ATOM 665 N N . VAL A 1 84 ? 10.100 -7.300 -4.778 1.00 97.38 84 VAL A N 1
ATOM 666 C CA . VAL A 1 84 ? 9.592 -8.073 -3.646 1.00 97.38 84 VAL A CA 1
ATOM 667 C C . VAL A 1 84 ? 9.333 -7.120 -2.487 1.00 97.38 84 VAL A C 1
ATOM 669 O O . VAL A 1 84 ? 10.205 -6.344 -2.090 1.00 97.38 84 VAL A O 1
ATOM 672 N N . VAL A 1 85 ? 8.141 -7.195 -1.899 1.00 97.25 85 VAL A N 1
ATOM 673 C CA . VAL A 1 85 ? 7.717 -6.305 -0.817 1.00 97.25 85 VAL A CA 1
ATOM 674 C C . VAL A 1 85 ? 7.191 -7.099 0.372 1.00 97.25 85 VAL A C 1
ATOM 676 O O . VAL A 1 85 ? 6.284 -7.925 0.261 1.00 97.25 85 VAL A O 1
ATOM 679 N N . GLN A 1 86 ? 7.721 -6.788 1.553 1.00 96.75 86 GLN A N 1
ATOM 680 C CA . GLN A 1 86 ? 7.181 -7.240 2.831 1.00 96.75 86 GLN A CA 1
ATOM 681 C C . GLN A 1 86 ? 6.582 -6.046 3.570 1.00 96.75 86 GLN A C 1
ATOM 683 O O . GLN A 1 86 ? 7.299 -5.138 3.994 1.00 96.75 86 GLN A O 1
ATOM 688 N N . ILE A 1 87 ? 5.265 -6.063 3.768 1.00 96.69 87 ILE A N 1
ATOM 689 C CA . ILE A 1 87 ? 4.581 -5.053 4.577 1.00 96.69 87 ILE A CA 1
ATOM 690 C C . ILE A 1 87 ? 4.699 -5.419 6.054 1.00 96.69 87 ILE A C 1
ATOM 692 O O . ILE A 1 87 ? 4.373 -6.533 6.464 1.00 96.69 87 ILE A O 1
ATOM 696 N N . VAL A 1 88 ? 5.159 -4.466 6.860 1.00 95.62 88 VAL A N 1
ATOM 697 C CA . VAL A 1 88 ? 5.221 -4.588 8.314 1.00 95.62 88 VAL A CA 1
ATOM 698 C C . VAL A 1 88 ? 4.144 -3.698 8.916 1.00 95.62 88 VAL A C 1
ATOM 700 O O . VAL A 1 88 ? 4.141 -2.479 8.729 1.00 95.62 88 VAL A O 1
ATOM 703 N N . THR A 1 89 ? 3.220 -4.315 9.647 1.00 94.38 89 THR A N 1
ATOM 704 C CA . THR A 1 89 ? 2.159 -3.613 10.368 1.00 94.38 89 THR A CA 1
ATOM 705 C C . THR A 1 89 ? 2.618 -3.194 11.764 1.00 94.38 89 THR A C 1
ATOM 707 O O . THR A 1 89 ? 3.558 -3.750 12.339 1.00 94.38 89 THR A O 1
ATOM 710 N N . LYS A 1 90 ? 1.956 -2.182 12.321 1.00 93.50 90 LYS A N 1
ATOM 711 C CA . LYS A 1 90 ? 2.132 -1.741 13.704 1.00 93.50 90 LYS A CA 1
ATOM 712 C C . LYS A 1 90 ? 1.698 -2.859 14.649 1.00 93.50 90 LYS A C 1
ATOM 714 O O . LYS A 1 90 ? 0.646 -3.469 14.452 1.00 93.50 90 LYS A O 1
ATOM 719 N N . THR A 1 91 ? 2.476 -3.096 15.699 1.00 92.12 91 THR A N 1
ATOM 720 C CA . THR A 1 91 ? 2.056 -3.986 16.793 1.00 92.12 91 THR A CA 1
ATOM 721 C C . THR A 1 91 ? 0.902 -3.362 17.579 1.00 92.12 91 THR A C 1
ATOM 723 O O . THR A 1 91 ? 0.728 -2.145 17.551 1.00 92.12 91 THR A O 1
ATOM 726 N N . ASN A 1 92 ? 0.145 -4.155 18.341 1.00 89.00 92 ASN A N 1
ATOM 727 C CA . ASN A 1 92 ? -0.962 -3.633 19.159 1.00 89.00 92 ASN A CA 1
ATOM 728 C C . ASN A 1 92 ? -0.502 -2.523 20.120 1.00 89.00 92 ASN A C 1
ATOM 730 O O . ASN A 1 92 ? -1.162 -1.497 20.249 1.00 89.00 92 ASN A O 1
ATOM 734 N N . ALA A 1 93 ? 0.680 -2.678 20.725 1.00 90.00 93 ALA A N 1
ATOM 735 C CA . ALA A 1 93 ? 1.272 -1.657 21.586 1.00 90.00 93 ALA A CA 1
ATOM 736 C C . ALA A 1 93 ? 1.633 -0.366 20.826 1.00 90.00 93 ALA A C 1
ATOM 738 O O . ALA A 1 93 ? 1.509 0.726 21.372 1.00 90.00 93 ALA A O 1
ATOM 739 N N . GLN A 1 94 ? 2.073 -0.472 19.567 1.00 89.50 94 GLN A N 1
ATOM 740 C CA . GLN A 1 94 ? 2.338 0.692 18.714 1.00 89.50 94 GLN A CA 1
ATOM 741 C C . GLN A 1 94 ? 1.042 1.364 18.252 1.00 89.50 94 GLN A C 1
ATOM 743 O O . GLN A 1 94 ? 0.993 2.588 18.184 1.00 89.50 94 GLN A O 1
ATOM 748 N N . GLN A 1 95 ? -0.003 0.583 17.966 1.00 87.56 95 GLN A N 1
ATOM 749 C CA . GLN A 1 95 ? -1.320 1.103 17.594 1.00 87.56 95 GLN A CA 1
ATOM 750 C C . GLN A 1 95 ? -1.968 1.859 18.756 1.00 87.56 95 GLN A C 1
ATOM 752 O O . GLN A 1 95 ? -2.463 2.957 18.547 1.00 87.56 95 GLN A O 1
ATOM 757 N N . ALA A 1 96 ? -1.887 1.335 19.983 1.00 85.56 96 ALA A N 1
ATOM 758 C CA . ALA A 1 96 ? -2.442 1.988 21.172 1.00 85.56 96 ALA A CA 1
ATOM 759 C C . ALA A 1 96 ? -1.817 3.366 21.464 1.00 85.56 96 ALA A C 1
ATOM 761 O O . ALA A 1 96 ? -2.461 4.221 22.067 1.00 85.56 96 ALA A O 1
ATOM 762 N N . LYS A 1 97 ? -0.569 3.587 21.032 1.00 86.38 97 LYS A N 1
ATOM 763 C CA . LYS A 1 97 ? 0.139 4.871 21.160 1.00 86.38 97 LYS A CA 1
ATOM 764 C C . LYS A 1 97 ? -0.132 5.834 20.001 1.00 86.38 97 LYS A C 1
ATOM 766 O O . LYS A 1 97 ? 0.349 6.965 20.032 1.00 86.38 97 LYS A O 1
ATOM 771 N N . ASP A 1 98 ? -0.834 5.397 18.958 1.00 85.38 98 ASP A N 1
ATOM 772 C CA . ASP A 1 98 ? -1.130 6.241 17.807 1.00 85.38 98 ASP A CA 1
ATOM 773 C C . ASP A 1 98 ? -2.135 7.333 18.198 1.00 85.38 98 ASP A C 1
ATOM 775 O O . ASP A 1 98 ? -3.142 7.067 18.858 1.00 85.38 98 ASP A O 1
ATOM 779 N N . LYS A 1 99 ? -1.888 8.569 17.756 1.00 81.94 99 LYS A N 1
ATOM 780 C CA . LYS A 1 99 ? -2.723 9.738 18.081 1.00 81.94 99 LYS A CA 1
ATOM 781 C C . LYS A 1 99 ? -4.178 9.533 17.652 1.00 81.94 99 LYS A C 1
ATOM 783 O O . LYS A 1 99 ? -5.094 10.000 18.318 1.00 81.94 99 LYS A O 1
ATOM 788 N N . ASN A 1 100 ? -4.383 8.785 16.569 1.00 84.75 100 ASN A N 1
ATOM 789 C CA . ASN A 1 100 ? -5.703 8.531 15.998 1.00 84.75 100 ASN A CA 1
ATOM 790 C C . ASN A 1 100 ? -6.421 7.314 16.612 1.00 84.75 100 ASN A C 1
ATOM 792 O O . ASN A 1 100 ? -7.557 7.030 16.229 1.00 84.75 100 ASN A O 1
ATOM 796 N N . TYR A 1 101 ? -5.791 6.575 17.535 1.00 85.25 101 TYR A N 1
ATOM 797 C CA . TYR A 1 101 ? -6.350 5.330 18.071 1.00 85.25 101 TYR A CA 1
ATOM 798 C C . TYR A 1 101 ? -7.644 5.563 18.857 1.00 85.25 101 TYR A C 1
ATOM 800 O O . TYR A 1 101 ? -8.643 4.899 18.597 1.00 85.25 101 TYR A O 1
ATOM 808 N N . GLN A 1 102 ? -7.662 6.555 19.753 1.00 85.75 102 GLN A N 1
ATOM 809 C CA . GLN A 1 102 ? -8.843 6.875 20.568 1.00 85.75 102 GLN A CA 1
ATOM 810 C C . GLN A 1 102 ? -10.053 7.242 19.699 1.00 85.75 102 GLN A C 1
ATOM 812 O O . GLN A 1 102 ? -11.132 6.674 19.858 1.00 85.75 102 GLN A O 1
ATOM 817 N N . SER A 1 103 ? -9.860 8.118 18.707 1.00 89.44 103 SER A N 1
ATOM 818 C CA . SER A 1 103 ? -10.910 8.493 17.751 1.00 89.44 103 SER A CA 1
ATOM 819 C C . SER A 1 103 ? -11.415 7.293 16.943 1.00 89.44 103 SER A C 1
ATOM 821 O O . SER A 1 103 ? -12.607 7.186 16.657 1.00 89.44 103 SER A O 1
ATOM 823 N N . MET A 1 104 ? -10.522 6.365 16.592 1.00 86.88 104 MET A N 1
ATOM 824 C CA . MET A 1 104 ? -10.883 5.144 15.878 1.00 86.88 104 MET A CA 1
ATOM 825 C C . MET A 1 104 ? -11.741 4.209 16.742 1.00 86.88 104 MET A C 1
ATOM 827 O O . MET A 1 104 ? -12.776 3.733 16.273 1.00 86.88 104 MET A O 1
ATOM 831 N N . VAL A 1 105 ? -11.340 3.970 17.996 1.00 87.81 105 VAL A N 1
ATOM 832 C CA . VAL A 1 105 ? -12.094 3.153 18.965 1.00 87.81 105 VAL A CA 1
ATOM 833 C C . VAL A 1 105 ? -13.477 3.757 19.200 1.00 87.81 105 VAL A C 1
ATOM 835 O O . VAL A 1 105 ? -14.472 3.033 19.119 1.00 87.81 105 VAL A O 1
ATOM 838 N N . GLN A 1 106 ? -13.560 5.076 19.394 1.00 90.69 106 GLN A N 1
ATOM 839 C CA . GLN A 1 106 ? -14.837 5.768 19.551 1.00 90.69 106 GLN A CA 1
ATOM 840 C C . GLN A 1 106 ? -15.742 5.544 18.333 1.00 90.69 106 GLN A C 1
ATOM 842 O O . GLN A 1 106 ? -16.877 5.098 18.481 1.00 90.69 106 GLN A O 1
ATOM 847 N N . GLY A 1 107 ? -15.211 5.716 17.117 1.00 92.12 107 GLY A N 1
ATOM 848 C CA . GLY A 1 107 ? -15.972 5.486 15.888 1.00 92.12 107 GLY A CA 1
ATOM 849 C C . GLY A 1 107 ? -16.473 4.044 15.717 1.00 92.12 107 GLY A C 1
ATOM 850 O O . GLY A 1 107 ? -17.535 3.826 15.128 1.00 92.12 107 GLY A O 1
ATOM 851 N N . PHE A 1 108 ? -15.749 3.040 16.227 1.00 89.69 108 PHE A N 1
ATOM 852 C CA . PHE A 1 108 ? -16.241 1.658 16.266 1.00 89.69 108 PHE A CA 1
ATOM 853 C C . PHE A 1 108 ? -17.358 1.469 17.300 1.00 89.69 108 PHE A C 1
ATOM 855 O O . PHE A 1 108 ? -18.362 0.821 16.986 1.00 89.69 108 PHE A O 1
ATOM 862 N N . SER A 1 109 ? -17.214 2.060 18.491 1.00 93.44 109 SER A N 1
ATOM 863 C CA . SER A 1 109 ? -18.236 2.046 19.545 1.00 93.44 109 SER A CA 1
ATOM 864 C C . SER A 1 109 ? -19.548 2.673 19.060 1.00 93.44 109 SER A C 1
ATOM 866 O O . SER A 1 109 ? -20.608 2.045 19.123 1.00 93.44 109 SER A O 1
ATOM 868 N N . ASP A 1 110 ? -19.470 3.856 18.445 1.00 94.69 110 ASP A N 1
ATOM 869 C CA . ASP A 1 110 ? -20.626 4.588 17.921 1.00 94.69 110 ASP A CA 1
ATOM 870 C C . ASP A 1 110 ? -21.379 3.771 16.862 1.00 94.69 110 ASP A C 1
ATOM 872 O O . ASP A 1 110 ? -22.608 3.649 16.900 1.00 94.69 110 ASP A O 1
ATOM 876 N N . LYS A 1 111 ? -20.646 3.134 15.935 1.00 93.00 111 LYS A N 1
ATOM 877 C CA . LYS A 1 111 ? -21.228 2.244 14.915 1.00 93.00 111 LYS A CA 1
ATOM 878 C C . LYS A 1 111 ? -21.933 1.041 15.535 1.00 93.00 111 LYS A C 1
ATOM 880 O O . LYS A 1 111 ? -23.018 0.672 15.079 1.00 93.00 111 LYS A O 1
ATOM 885 N N . TYR A 1 112 ? -21.337 0.424 16.556 1.00 93.25 112 TYR A N 1
ATOM 886 C CA . TYR A 1 112 ? -21.940 -0.707 17.259 1.00 93.25 112 TYR A CA 1
ATOM 887 C C . TYR A 1 112 ? -23.250 -0.306 17.947 1.00 93.25 112 TYR A C 1
ATOM 889 O O . TYR A 1 112 ? -24.280 -0.961 17.752 1.00 93.25 112 TYR A O 1
ATOM 897 N N . HIS A 1 113 ? -23.242 0.800 18.694 1.00 94.00 113 HIS A N 1
ATOM 898 C CA . HIS A 1 113 ? -24.432 1.303 19.376 1.00 94.00 113 HIS A CA 1
ATOM 899 C C . HIS A 1 113 ? -25.535 1.709 18.391 1.00 94.00 113 HIS A C 1
ATOM 901 O O . HIS A 1 113 ? -26.693 1.338 18.604 1.00 94.00 113 HIS A O 1
ATOM 907 N N . LYS A 1 114 ? -25.184 2.360 17.273 1.00 95.12 114 LYS A N 1
ATOM 908 C CA . LYS A 1 114 ? -26.124 2.690 16.192 1.00 95.12 114 LYS A CA 1
ATOM 909 C C . LYS A 1 114 ? -26.795 1.439 15.622 1.00 95.12 114 LYS A C 1
ATOM 911 O O . LYS A 1 114 ? -28.022 1.364 15.593 1.00 95.12 114 LYS A O 1
ATOM 916 N N . LYS A 1 115 ? -26.012 0.414 15.266 1.00 94.88 115 LYS A N 1
ATOM 917 C CA . LYS A 1 115 ? -26.539 -0.855 14.734 1.00 94.88 115 LYS A CA 1
ATOM 918 C C . LYS A 1 115 ? -27.459 -1.561 15.736 1.00 94.88 115 LYS A C 1
ATOM 920 O O . LYS A 1 115 ? -28.511 -2.079 15.363 1.00 94.88 115 LYS A O 1
ATOM 925 N N . LYS A 1 116 ? -27.095 -1.565 17.023 1.00 94.62 116 LYS A N 1
ATOM 926 C CA . LYS A 1 116 ? -27.915 -2.151 18.098 1.00 94.62 116 LYS A CA 1
ATOM 927 C C . LYS A 1 116 ? -29.238 -1.402 18.281 1.00 94.62 116 LYS A C 1
ATOM 929 O O . LYS A 1 116 ? -30.271 -2.035 18.506 1.00 94.62 116 LYS A O 1
ATOM 934 N N . PHE A 1 117 ? -29.218 -0.074 18.185 1.00 94.31 117 PHE A N 1
ATOM 935 C CA . PHE A 1 117 ? -30.417 0.757 18.250 1.00 94.31 117 PHE A CA 1
ATOM 936 C C . PHE A 1 117 ? -31.346 0.512 17.051 1.00 94.31 117 PHE A C 1
ATOM 938 O O . PHE A 1 117 ? -32.537 0.265 17.241 1.00 94.31 117 PHE A O 1
ATOM 945 N N . GLU A 1 118 ? -30.801 0.488 15.832 1.00 95.06 118 GLU A N 1
ATOM 946 C CA . GLU A 1 118 ? -31.550 0.190 14.603 1.00 95.06 118 GLU A CA 1
ATOM 947 C C . GLU A 1 118 ? -32.214 -1.195 14.659 1.00 95.06 118 GLU A C 1
ATOM 949 O O . GLU A 1 118 ? -33.404 -1.324 14.364 1.00 95.06 118 GLU A O 1
ATOM 954 N N . ALA A 1 119 ? -31.490 -2.213 15.138 1.00 94.00 119 ALA A N 1
ATOM 955 C CA . ALA A 1 119 ? -32.028 -3.559 15.325 1.00 94.00 119 ALA A CA 1
ATOM 956 C C . ALA A 1 119 ? -33.183 -3.601 16.347 1.00 94.00 119 ALA A C 1
ATOM 958 O O . ALA A 1 119 ? -34.195 -4.268 16.118 1.00 94.00 119 ALA A O 1
ATOM 959 N N . LYS A 1 120 ? -33.077 -2.857 17.461 1.00 93.38 120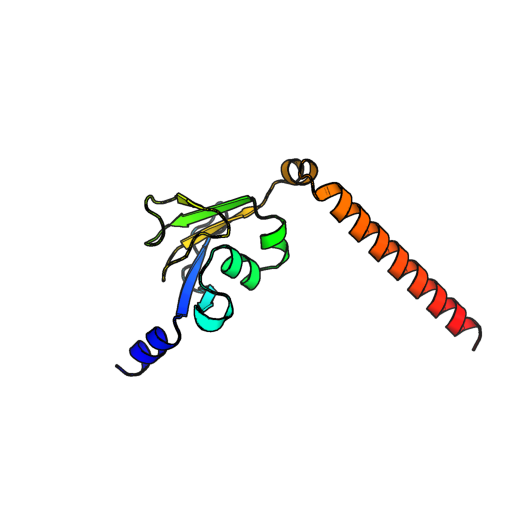 LYS A N 1
ATOM 960 C CA . LYS A 1 120 ? -34.175 -2.723 18.439 1.00 93.38 120 LYS A CA 1
ATOM 961 C C . LYS A 1 120 ? -35.403 -2.050 17.823 1.00 93.38 120 LYS A C 1
ATOM 963 O O . LYS A 1 120 ? -36.512 -2.550 18.003 1.00 93.38 120 LYS A O 1
ATOM 968 N N . LYS A 1 121 ? -35.208 -0.958 17.074 1.00 93.06 121 LYS A N 1
ATOM 969 C CA . LYS A 1 121 ? -36.289 -0.222 16.401 1.00 93.06 121 LYS A CA 1
ATOM 970 C C . LYS A 1 121 ? -37.022 -1.107 15.388 1.00 93.06 121 LYS A C 1
ATOM 972 O O . LYS A 1 121 ? -38.250 -1.131 15.384 1.00 93.06 121 LYS A O 1
ATOM 977 N N . GLN A 1 122 ? -36.289 -1.884 14.586 1.00 91.88 122 GLN A N 1
ATOM 978 C CA . GLN A 1 122 ? -36.883 -2.859 13.664 1.00 91.88 122 GLN A CA 1
ATOM 979 C C . GLN A 1 122 ? -37.703 -3.926 14.399 1.00 91.88 122 GLN A C 1
ATOM 981 O O . GLN A 1 122 ? -38.835 -4.201 14.003 1.00 91.88 122 GLN A O 1
ATOM 986 N N . LYS A 1 123 ? -37.176 -4.495 15.492 1.00 90.50 123 LYS A N 1
ATOM 987 C CA . LYS A 1 123 ? -37.889 -5.511 16.282 1.00 90.50 123 LYS A CA 1
ATOM 988 C C . LYS A 1 123 ? -39.190 -4.964 16.880 1.00 90.50 123 LYS A C 1
ATOM 990 O O . LYS A 1 123 ? -40.216 -5.630 16.799 1.00 90.50 123 LYS A O 1
ATOM 995 N N . GLN A 1 124 ? -39.161 -3.750 17.431 1.00 88.69 124 GLN A N 1
ATOM 996 C CA . GLN A 1 124 ? -40.349 -3.102 17.992 1.00 88.69 124 GLN A CA 1
ATOM 997 C C . GLN A 1 124 ? -41.384 -2.765 16.910 1.00 88.69 124 GLN A C 1
ATOM 999 O O . GLN A 1 124 ? -42.575 -2.946 17.133 1.00 88.69 124 GLN A O 1
ATOM 1004 N N . GLY A 1 125 ? -40.944 -2.335 15.723 1.00 87.75 125 GLY A N 1
ATOM 1005 C CA . GLY A 1 125 ? -41.832 -2.115 14.579 1.00 87.75 125 GLY A CA 1
ATOM 1006 C C . GLY A 1 125 ? -42.507 -3.396 14.079 1.00 87.75 125 GLY A C 1
ATOM 1007 O O . GLY A 1 125 ? -43.671 -3.354 13.700 1.00 87.75 125 GLY A O 1
ATOM 1008 N N . ARG A 1 126 ? -41.810 -4.540 14.128 1.00 85.06 126 ARG A N 1
ATOM 1009 C CA . ARG A 1 126 ? -42.358 -5.847 13.726 1.00 85.06 126 ARG A CA 1
ATOM 1010 C C . ARG A 1 126 ? -43.384 -6.409 14.711 1.00 85.06 126 ARG A C 1
ATOM 1012 O O . ARG A 1 126 ? -44.220 -7.192 14.300 1.00 85.06 126 ARG A O 1
ATOM 1019 N N . LEU A 1 127 ? -43.301 -6.028 15.987 1.00 78.75 127 LEU A N 1
ATOM 1020 C CA . LEU A 1 127 ? -44.238 -6.455 17.033 1.00 78.75 127 LEU A CA 1
ATOM 1021 C C . LEU A 1 127 ? -45.538 -5.629 17.045 1.00 78.75 127 LEU A C 1
ATOM 1023 O O . LEU A 1 127 ? -46.506 -6.020 17.681 1.00 78.75 127 LEU A O 1
ATOM 1027 N N . ARG A 1 128 ? -45.537 -4.460 16.394 1.00 74.69 128 ARG A N 1
ATOM 1028 C CA . ARG A 1 128 ? -46.685 -3.540 16.312 1.00 74.69 128 ARG A CA 1
ATOM 1029 C C . ARG A 1 128 ? -47.485 -3.690 15.007 1.00 74.69 128 ARG A C 1
ATOM 1031 O O . ARG A 1 128 ? -48.378 -2.880 14.783 1.00 74.69 128 ARG A O 1
ATOM 1038 N N . ARG A 1 129 ? -47.126 -4.647 14.144 1.00 61.25 129 ARG A N 1
ATOM 1039 C CA . ARG A 1 129 ? -47.843 -5.008 12.911 1.00 61.25 129 ARG A CA 1
ATOM 1040 C C . ARG A 1 129 ? -48.547 -6.340 13.085 1.00 61.25 129 ARG A C 1
ATOM 1042 O O . ARG A 1 129 ? -47.985 -7.174 13.827 1.00 61.25 129 ARG A O 1
#

Organism: NCBI:txid374047

pLDDT: mean 91.79, std 5.78, range [61.25, 97.94]

Secondary structure (DSSP, 8-state):
-HHHHHHHHHTEEEEEEB-TTS-B--SS-EEEETTTT-SBHHHHHHHH-HHHHHTEEEEEEESTT-SSSSEEE-TT-B--TTEEEEEEEPPHHHHHTSTTHHHHHHHHHHHHHHHHHHHHHHHHHHHT-

Solvent-accessible surface area (backbone atoms only — not comparable to full-atom values): 7179 Å² total; per-residue (Å²): 114,69,69,62,53,52,45,59,76,53,39,62,28,37,32,22,49,30,54,90,98,51,74,67,44,84,84,69,56,53,74,35,29,51,82,78,68,32,44,24,47,46,38,51,26,57,74,77,32,66,64,53,52,73,39,51,64,40,30,38,32,37,47,84,59,36,96,46,78,73,28,84,35,55,54,84,39,62,59,40,67,70,21,36,36,30,79,40,63,52,50,73,75,56,45,71,68,37,89,62,37,65,63,50,53,51,54,52,51,53,52,50,54,50,53,54,49,52,52,50,52,52,54,56,56,60,71,76,104

InterPro domains:
  IPR004095 TGS [PF02824] (14-89)
  IPR004095 TG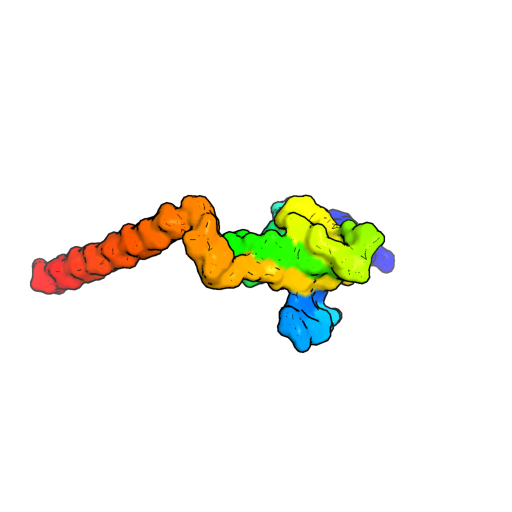S [PS51880] (11-89)
  IPR012675 Beta-grasp domain superfamily [G3DSA:3.10.20.30] (3-96)
  IPR012676 TGS-like [SSF81271] (7-90)
  IPR045001 Developmentally regulated GTP-binding protein [PTHR43127] (3-90)

Sequence (129 aa):
MVKSKMWEYLGLTRIYTKRKGQQPDLTEPVVLSKIRKGTTVKSLCQNVSSQMLRDFNFALVWGKSAKHSPQRCGLNHPLADEDVVQIVTKTNAQQAKDKNYQSMVQGFSDKYHKKKFEAKKQKQGRLRR